Protein AF-A0A379DEF9-F1 (afdb_monomer)

Secondary structure (DSSP, 8-state):
--HHHHHHHHH--TTTS-TTTSPBHHHHHT-SS--HHHHHEEEETTEEEEPP--TTS--HHHHHHHHHHHHHHT--

Structure (mmCIF, N/CA/C/O backbone):
data_AF-A0A379DEF9-F1
#
_entry.id   AF-A0A379DEF9-F1
#
loop_
_atom_site.group_PDB
_atom_site.id
_atom_site.type_symbol
_atom_site.label_atom_id
_atom_site.label_alt_id
_atom_site.label_comp_id
_atom_site.label_asym_id
_atom_site.label_entity_id
_atom_site.label_seq_id
_atom_site.pdbx_PDB_ins_code
_atom_site.Cartn_x
_atom_site.Cartn_y
_atom_site.Cartn_z
_atom_site.occupancy
_atom_site.B_iso_or_equiv
_atom_site.auth_seq_id
_atom_site.auth_comp_id
_atom_site.auth_asym_id
_atom_site.auth_atom_id
_atom_site.pdbx_PDB_model_num
ATOM 1 N N . MET A 1 1 ? 17.988 -5.582 -5.276 1.00 63.09 1 MET A N 1
ATOM 2 C CA . MET A 1 1 ? 16.557 -5.902 -5.129 1.00 63.09 1 MET A CA 1
ATOM 3 C C . MET A 1 1 ? 16.193 -6.842 -6.259 1.00 63.09 1 MET A C 1
ATOM 5 O O . MET A 1 1 ? 16.592 -6.549 -7.381 1.00 63.09 1 MET A O 1
ATOM 9 N N . ASP A 1 2 ? 15.558 -7.972 -5.962 1.00 76.81 2 ASP A N 1
ATOM 10 C CA . ASP A 1 2 ? 15.300 -9.025 -6.947 1.00 76.81 2 ASP A CA 1
ATOM 11 C C . ASP A 1 2 ? 14.126 -8.658 -7.873 1.00 76.81 2 ASP A C 1
ATOM 13 O O . ASP A 1 2 ? 13.024 -8.328 -7.433 1.00 76.81 2 ASP A O 1
ATOM 17 N N . THR A 1 3 ? 14.375 -8.692 -9.180 1.00 74.25 3 THR A N 1
ATOM 18 C CA . THR A 1 3 ? 13.389 -8.426 -10.235 1.00 74.25 3 THR A CA 1
ATOM 19 C C . THR A 1 3 ? 12.263 -9.457 -10.295 1.00 74.25 3 THR A C 1
ATOM 21 O O . THR A 1 3 ? 11.150 -9.105 -10.702 1.00 74.25 3 THR A O 1
ATOM 24 N N . GLU A 1 4 ? 12.512 -10.706 -9.891 1.00 81.81 4 GLU A N 1
ATOM 25 C CA . GLU A 1 4 ? 11.479 -11.747 -9.900 1.00 81.81 4 GLU A CA 1
ATOM 26 C C . GLU A 1 4 ? 10.438 -11.496 -8.797 1.00 81.81 4 GLU A C 1
ATOM 28 O O . GLU A 1 4 ? 9.232 -11.487 -9.064 1.00 81.81 4 GLU A O 1
ATOM 33 N N . GLU A 1 5 ? 10.895 -11.178 -7.582 1.00 78.81 5 GLU A N 1
ATOM 34 C CA . GLU A 1 5 ? 10.022 -10.842 -6.451 1.00 78.81 5 GLU A CA 1
ATOM 35 C C . GLU A 1 5 ? 9.174 -9.594 -6.722 1.00 78.81 5 GLU A C 1
ATOM 37 O O . GLU A 1 5 ? 7.966 -9.595 -6.479 1.00 78.81 5 GLU A O 1
ATOM 42 N N . LEU A 1 6 ? 9.764 -8.549 -7.313 1.00 76.00 6 LEU A N 1
ATOM 43 C CA . LEU A 1 6 ? 9.022 -7.347 -7.715 1.00 76.00 6 LEU A CA 1
ATOM 44 C C . LEU A 1 6 ? 7.913 -7.664 -8.723 1.00 76.00 6 LEU A C 1
ATOM 46 O O . LEU A 1 6 ? 6.817 -7.108 -8.639 1.00 76.00 6 LEU A O 1
ATOM 50 N N . THR A 1 7 ? 8.194 -8.551 -9.679 1.00 78.12 7 THR A N 1
ATOM 51 C CA . THR A 1 7 ? 7.223 -8.947 -10.707 1.00 78.12 7 THR A CA 1
ATOM 52 C C . THR A 1 7 ? 6.085 -9.770 -10.105 1.00 78.12 7 THR A C 1
ATOM 54 O O . THR A 1 7 ? 4.932 -9.596 -10.507 1.00 78.12 7 THR A O 1
ATOM 57 N N . ARG A 1 8 ? 6.374 -10.614 -9.105 1.00 83.31 8 ARG A N 1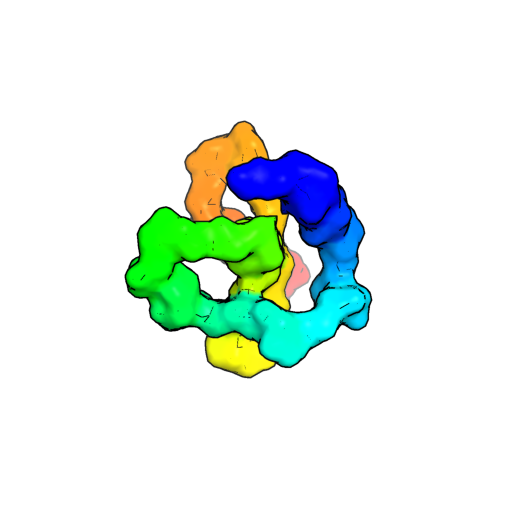
ATOM 58 C CA . ARG A 1 8 ? 5.340 -11.331 -8.344 1.00 83.31 8 ARG A CA 1
ATOM 59 C C . ARG A 1 8 ? 4.433 -10.360 -7.596 1.00 83.31 8 ARG A C 1
ATOM 61 O O . ARG A 1 8 ? 3.231 -10.345 -7.853 1.00 83.31 8 ARG A O 1
ATOM 68 N N . TYR A 1 9 ? 4.990 -9.502 -6.739 1.00 81.94 9 TYR A N 1
ATOM 69 C CA . TYR A 1 9 ? 4.184 -8.599 -5.906 1.00 81.94 9 TYR A CA 1
ATOM 70 C C . TYR A 1 9 ? 3.369 -7.587 -6.716 1.00 81.94 9 TYR A C 1
ATOM 72 O O . TYR A 1 9 ? 2.246 -7.255 -6.336 1.00 81.94 9 TYR A O 1
ATOM 80 N N . LYS A 1 10 ? 3.865 -7.157 -7.882 1.00 80.88 10 LYS A N 1
ATOM 81 C CA . LYS A 1 10 ? 3.104 -6.298 -8.799 1.00 80.88 10 LYS A CA 1
ATOM 82 C C . LYS A 1 10 ? 1.753 -6.909 -9.201 1.00 80.88 10 LYS A C 1
ATOM 84 O O . LYS A 1 10 ? 0.758 -6.185 -9.311 1.00 80.88 10 LYS A O 1
ATOM 89 N N . ASN A 1 11 ? 1.705 -8.224 -9.411 1.00 82.75 11 ASN A N 1
ATOM 90 C CA . ASN A 1 11 ? 0.528 -8.922 -9.932 1.00 82.75 11 ASN A CA 1
ATOM 91 C C . ASN A 1 11 ? -0.376 -9.516 -8.839 1.00 82.75 11 ASN A C 1
ATOM 93 O O . ASN A 1 11 ? -1.544 -9.764 -9.111 1.00 82.75 11 ASN A O 1
ATOM 97 N N . VAL A 1 12 ? 0.119 -9.664 -7.608 1.00 86.25 12 VAL A N 1
ATOM 98 C CA . VAL A 1 12 ? -0.651 -10.151 -6.445 1.00 86.25 12 VAL A CA 1
ATOM 99 C C . VAL A 1 12 ? -1.762 -9.168 -6.063 1.00 86.25 12 VAL A C 1
ATOM 101 O O . VAL A 1 12 ? -1.532 -7.958 -6.036 1.00 86.25 12 VAL A O 1
ATOM 104 N N . SER A 1 13 ? -2.979 -9.642 -5.795 1.00 83.50 13 SER A N 1
ATOM 105 C CA . SER A 1 13 ? -4.071 -8.790 -5.296 1.00 83.50 13 SER A CA 1
ATOM 106 C C . SER A 1 13 ? -3.930 -8.488 -3.794 1.00 83.50 13 SER A C 1
ATOM 108 O O . SER A 1 13 ? -3.138 -9.108 -3.091 1.00 83.50 13 SER A O 1
ATOM 110 N N . VAL A 1 14 ? -4.694 -7.515 -3.282 1.00 82.69 14 VAL A N 1
ATOM 111 C CA . VAL A 1 14 ? -4.709 -7.207 -1.834 1.00 82.69 14 VAL A CA 1
ATOM 112 C C . VAL A 1 14 ? -5.258 -8.376 -1.013 1.00 82.69 14 VAL A C 1
ATOM 114 O O . VAL A 1 14 ? -4.845 -8.557 0.127 1.00 82.69 14 VAL A O 1
ATOM 117 N N . ASP A 1 15 ? -6.149 -9.182 -1.583 1.00 84.75 15 ASP A N 1
ATOM 118 C CA . ASP A 1 15 ? -6.804 -10.281 -0.868 1.00 84.75 15 ASP A CA 1
ATOM 119 C C . ASP A 1 15 ? -5.909 -11.526 -0.749 1.00 84.75 15 ASP A C 1
ATOM 121 O O . ASP A 1 15 ? -6.104 -12.357 0.134 1.00 84.75 15 ASP A O 1
ATOM 125 N N . GLU A 1 16 ? -4.905 -11.647 -1.620 1.00 88.62 16 GLU A N 1
ATOM 126 C CA . GLU A 1 16 ? -3.989 -12.794 -1.684 1.00 88.62 16 GLU A CA 1
ATOM 127 C C . GLU A 1 16 ? -2.705 -12.600 -0.864 1.00 88.62 16 GLU A C 1
ATOM 129 O O . GLU A 1 16 ? -1.949 -13.554 -0.673 1.00 88.62 16 GLU A O 1
ATOM 134 N N . ILE A 1 17 ? -2.423 -11.380 -0.394 1.00 87.38 17 ILE A N 1
ATOM 135 C CA . ILE A 1 17 ? -1.205 -11.095 0.368 1.00 87.38 17 ILE A CA 1
ATOM 136 C C . ILE A 1 17 ? -1.380 -11.453 1.848 1.00 87.38 17 ILE A C 1
ATOM 138 O O . ILE A 1 17 ? -2.407 -11.152 2.462 1.00 87.38 17 ILE A O 1
ATOM 142 N N . ASP A 1 18 ? -0.347 -12.035 2.467 1.00 89.31 18 ASP A N 1
ATOM 143 C CA . ASP A 1 18 ? -0.329 -12.174 3.923 1.00 89.31 18 ASP A CA 1
ATOM 144 C C . ASP A 1 18 ? -0.200 -10.788 4.564 1.00 89.31 18 ASP A C 1
A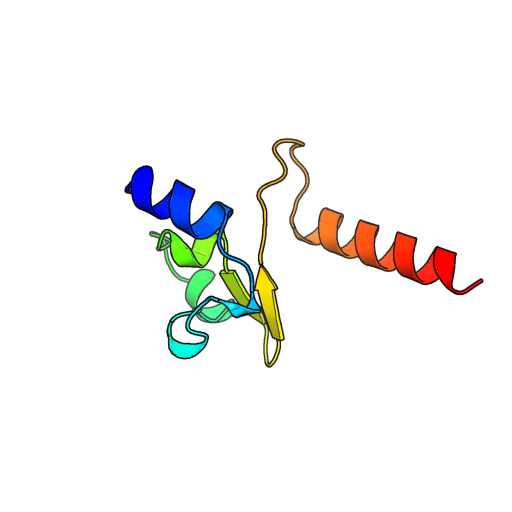TOM 146 O O . ASP A 1 18 ? 0.86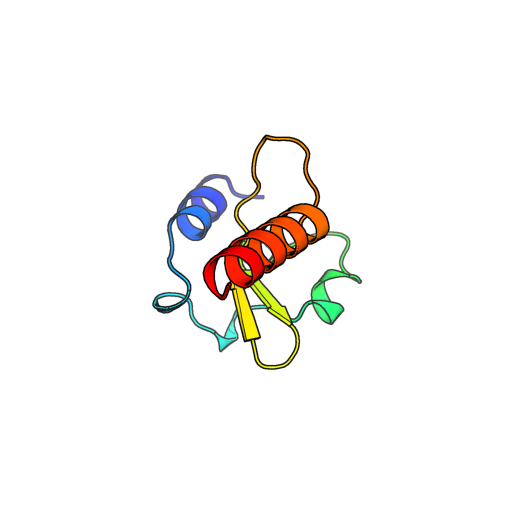7 -10.167 4.610 1.00 89.31 18 ASP A O 1
ATOM 150 N N . GLN A 1 19 ? -1.322 -10.314 5.097 1.00 86.88 19 GLN A N 1
ATOM 151 C CA . GLN A 1 19 ? -1.449 -9.022 5.753 1.00 86.88 19 GLN A CA 1
ATOM 152 C C . GLN A 1 19 ? -0.472 -8.846 6.918 1.00 86.88 19 GLN A C 1
ATOM 154 O O . GLN A 1 19 ? -0.138 -7.715 7.264 1.00 86.88 19 GLN A O 1
ATOM 159 N N . ARG A 1 20 ? 0.007 -9.928 7.542 1.00 87.56 20 ARG A N 1
ATOM 160 C CA . ARG A 1 20 ? 0.986 -9.859 8.639 1.00 87.56 20 ARG A CA 1
ATOM 161 C C . ARG A 1 20 ? 2.352 -9.382 8.160 1.00 87.56 20 ARG A C 1
ATOM 163 O O . ARG A 1 20 ? 3.068 -8.764 8.940 1.00 87.56 20 ARG A O 1
ATOM 170 N N . LEU A 1 21 ? 2.676 -9.636 6.893 1.00 87.88 21 LEU A N 1
ATOM 171 C CA . LEU A 1 21 ? 3.946 -9.260 6.276 1.00 87.88 21 LEU A CA 1
ATOM 172 C C . LEU A 1 21 ? 3.932 -7.826 5.742 1.00 87.88 21 LEU A C 1
ATOM 174 O O . LEU A 1 21 ? 4.994 -7.246 5.530 1.00 87.88 21 LEU A O 1
ATOM 178 N N . VAL A 1 22 ? 2.746 -7.244 5.535 1.00 87.94 22 VAL A N 1
ATOM 179 C CA . VAL A 1 22 ? 2.621 -5.884 5.005 1.00 87.94 22 VAL A CA 1
ATOM 180 C C . VAL A 1 22 ? 3.130 -4.871 6.043 1.00 87.94 22 VAL A C 1
ATOM 182 O O . VAL A 1 22 ? 2.566 -4.808 7.147 1.00 87.94 22 VAL A O 1
ATOM 185 N N . PRO A 1 23 ? 4.160 -4.076 5.697 1.00 86.94 23 PRO A N 1
ATOM 186 C CA . PRO A 1 23 ? 4.761 -3.103 6.602 1.00 86.94 23 PRO A CA 1
ATOM 187 C C . PRO A 1 23 ? 3.860 -1.886 6.807 1.00 86.94 23 PRO A C 1
ATOM 189 O O . PRO A 1 23 ? 3.105 -1.506 5.909 1.00 86.94 23 PRO A O 1
ATOM 192 N N . ASP A 1 24 ? 3.966 -1.254 7.975 1.00 87.50 24 ASP A N 1
ATOM 193 C CA . ASP A 1 24 ? 3.313 0.02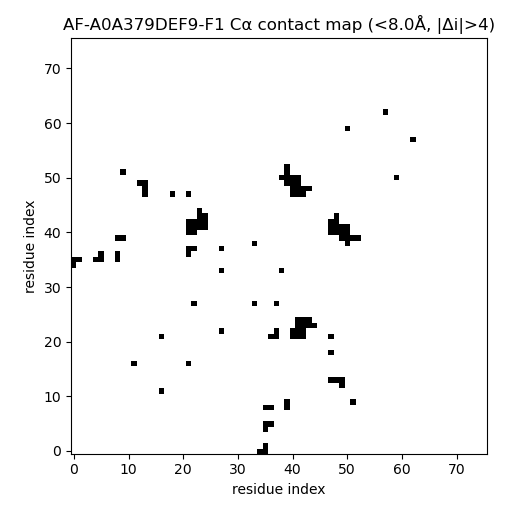7 8.228 1.00 87.50 24 ASP A CA 1
ATOM 194 C C . ASP A 1 24 ? 4.048 1.170 7.517 1.00 87.50 24 ASP A C 1
ATOM 196 O O . ASP A 1 24 ? 5.273 1.155 7.366 1.00 87.50 24 ASP A O 1
ATOM 200 N N . ILE A 1 25 ? 3.305 2.177 7.062 1.00 84.19 25 ILE A N 1
ATOM 201 C CA . ILE A 1 25 ? 3.866 3.356 6.403 1.00 84.19 25 ILE A CA 1
ATOM 202 C C . ILE A 1 25 ? 4.900 4.084 7.277 1.00 84.19 25 ILE A C 1
ATOM 204 O O . ILE A 1 25 ? 5.890 4.595 6.745 1.00 84.19 25 ILE A O 1
ATOM 208 N N . GLU A 1 26 ? 4.732 4.096 8.601 1.00 84.06 26 GLU A N 1
ATOM 209 C CA . GLU A 1 26 ? 5.700 4.703 9.521 1.00 84.06 26 GLU A CA 1
ATOM 210 C C . GLU A 1 26 ? 7.016 3.904 9.592 1.00 84.06 26 GLU A C 1
ATOM 212 O O . GLU A 1 26 ? 8.097 4.492 9.717 1.00 84.06 26 GLU A O 1
ATOM 217 N N . ASP A 1 27 ? 6.957 2.580 9.410 1.00 81.75 27 ASP A N 1
ATOM 218 C CA . ASP A 1 27 ? 8.146 1.720 9.335 1.00 81.75 27 ASP A CA 1
ATOM 219 C C . ASP A 1 27 ? 8.924 1.930 8.028 1.00 81.75 27 ASP A C 1
ATOM 221 O O . ASP A 1 27 ? 10.148 1.766 7.988 1.00 81.75 27 ASP A O 1
ATOM 225 N N . ILE A 1 28 ? 8.221 2.288 6.949 1.00 77.25 28 ILE A N 1
ATOM 226 C CA . ILE A 1 28 ? 8.810 2.538 5.629 1.00 77.25 28 ILE A CA 1
ATOM 227 C C . ILE A 1 28 ? 9.548 3.879 5.607 1.00 77.25 28 ILE A C 1
ATOM 229 O O . ILE A 1 28 ? 10.679 3.940 5.123 1.00 77.25 28 ILE A O 1
ATOM 233 N N . LYS A 1 29 ? 8.950 4.945 6.162 1.00 73.75 29 LYS A N 1
ATOM 234 C CA . LYS A 1 29 ? 9.514 6.313 6.148 1.00 73.75 29 LYS A CA 1
ATOM 235 C C . LYS A 1 29 ? 10.945 6.393 6.684 1.00 73.75 29 LYS A C 1
ATOM 237 O O . LYS A 1 29 ? 11.725 7.229 6.238 1.00 73.75 29 LYS A O 1
ATOM 242 N N . ASN A 1 30 ? 11.287 5.524 7.632 1.00 69.50 30 ASN A N 1
ATOM 243 C CA . ASN A 1 30 ? 12.567 5.545 8.334 1.00 69.50 30 ASN A CA 1
ATOM 244 C C . ASN A 1 30 ? 13.623 4.593 7.738 1.00 69.50 30 ASN A C 1
ATOM 246 O O . ASN A 1 30 ? 14.762 4.565 8.213 1.00 69.50 30 ASN A O 1
ATOM 250 N N . LYS A 1 31 ? 13.292 3.812 6.698 1.00 71.38 31 LYS A N 1
ATOM 251 C CA . LYS A 1 31 ? 14.203 2.818 6.107 1.00 71.38 31 LYS A CA 1
ATOM 252 C C . LYS A 1 31 ? 14.831 3.314 4.804 1.00 71.38 31 LYS A C 1
ATOM 254 O O . LYS A 1 31 ? 14.147 3.677 3.858 1.00 71.38 31 LYS A O 1
ATOM 259 N N . LYS A 1 32 ? 16.168 3.242 4.730 1.00 60.06 32 LYS A N 1
ATOM 260 C CA . LYS A 1 32 ? 16.943 3.532 3.505 1.00 60.06 32 LYS A CA 1
ATOM 261 C C . LYS A 1 32 ? 16.828 2.439 2.437 1.00 60.06 32 LYS A C 1
ATO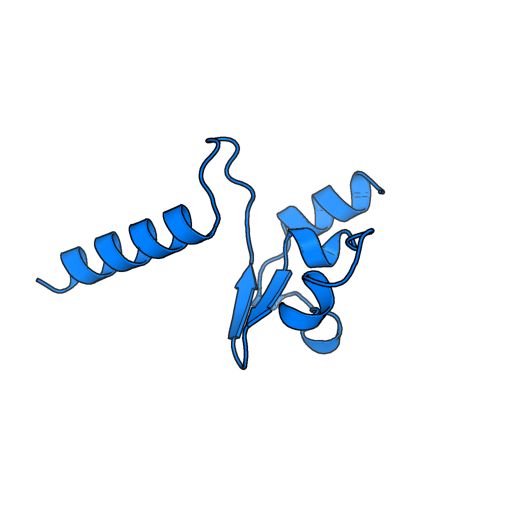M 263 O O . LYS A 1 32 ? 16.973 2.739 1.260 1.00 60.06 32 LYS A O 1
ATOM 268 N N . ASN A 1 33 ? 16.576 1.195 2.848 1.00 60.97 33 ASN A N 1
ATOM 269 C CA . ASN A 1 33 ? 16.377 0.057 1.956 1.00 60.97 33 ASN A CA 1
ATOM 270 C C . ASN A 1 33 ? 14.957 -0.471 2.146 1.00 60.97 33 ASN A C 1
ATOM 272 O O . ASN A 1 33 ? 14.621 -0.987 3.213 1.00 60.97 33 ASN A O 1
ATOM 276 N N . MET A 1 34 ? 14.138 -0.305 1.114 1.00 66.12 34 MET A N 1
ATOM 277 C CA . MET A 1 34 ? 12.768 -0.798 1.073 1.00 66.12 34 MET A CA 1
ATOM 278 C C . MET A 1 34 ? 12.745 -2.232 0.544 1.00 66.12 34 MET A C 1
ATOM 280 O O . MET A 1 34 ? 13.326 -2.523 -0.501 1.00 66.12 34 MET A O 1
ATOM 284 N N . ASP A 1 35 ? 12.078 -3.116 1.281 1.00 74.31 35 ASP A N 1
ATOM 285 C CA . ASP A 1 35 ? 11.775 -4.479 0.847 1.00 74.31 35 ASP A CA 1
ATOM 286 C C . ASP A 1 35 ? 10.876 -4.441 -0.410 1.00 74.31 35 ASP A C 1
ATOM 288 O O . ASP A 1 35 ? 10.012 -3.556 -0.484 1.00 74.31 35 ASP A O 1
ATOM 292 N N . PRO A 1 36 ? 11.025 -5.356 -1.389 1.00 76.12 36 PRO A N 1
ATOM 293 C CA . PRO A 1 36 ? 10.151 -5.429 -2.563 1.00 76.12 36 PRO A CA 1
ATOM 294 C C . PRO A 1 36 ? 8.656 -5.343 -2.239 1.00 76.12 36 PRO A C 1
ATOM 296 O O . PRO A 1 36 ? 7.911 -4.676 -2.961 1.00 76.12 36 PRO A O 1
ATOM 299 N N . LEU A 1 37 ? 8.215 -5.962 -1.138 1.00 81.25 37 LEU A N 1
ATOM 300 C CA . LEU A 1 37 ? 6.820 -5.926 -0.707 1.00 81.25 37 LEU A CA 1
ATOM 301 C C . LEU A 1 37 ? 6.380 -4.500 -0.354 1.00 81.25 37 LEU A C 1
ATOM 303 O O . LEU A 1 37 ? 5.316 -4.062 -0.783 1.00 81.25 37 LEU A O 1
ATOM 307 N N . SER A 1 38 ? 7.232 -3.752 0.353 1.00 76.81 38 SER A N 1
ATOM 308 C CA . SER A 1 38 ? 6.964 -2.373 0.791 1.00 76.81 38 SER A CA 1
ATOM 309 C C . SER A 1 38 ? 6.829 -1.367 -0.359 1.00 76.81 38 SER A C 1
ATOM 311 O O . SER A 1 38 ? 6.310 -0.269 -0.166 1.00 76.81 38 SER A O 1
ATOM 313 N N . MET A 1 39 ? 7.268 -1.735 -1.568 1.00 78.25 39 MET A N 1
ATOM 314 C CA . MET A 1 39 ? 7.089 -0.917 -2.772 1.00 78.25 39 MET A CA 1
ATOM 315 C C . MET A 1 39 ? 5.681 -1.011 -3.361 1.00 78.25 39 MET A C 1
ATOM 317 O O . MET A 1 39 ? 5.237 -0.084 -4.038 1.00 78.25 39 MET A O 1
ATOM 321 N N . TYR A 1 40 ? 4.995 -2.129 -3.122 1.00 81.56 40 TYR A N 1
ATOM 322 C CA . TYR A 1 40 ? 3.666 -2.393 -3.668 1.00 81.56 40 TYR A CA 1
ATOM 323 C C . TYR A 1 40 ? 2.586 -2.426 -2.597 1.00 81.56 40 TYR A C 1
ATOM 325 O O . TYR A 1 40 ? 1.442 -2.137 -2.916 1.00 81.56 40 TYR A O 1
ATOM 333 N N . PHE A 1 41 ? 2.910 -2.750 -1.348 1.00 86.56 41 PHE A N 1
ATOM 334 C CA . PHE A 1 41 ? 1.941 -2.887 -0.269 1.00 86.56 41 PHE A CA 1
ATOM 335 C C . PHE A 1 41 ? 2.407 -2.153 0.979 1.00 86.56 41 PHE A C 1
ATOM 337 O O . PHE A 1 41 ? 3.553 -2.285 1.407 1.00 86.56 41 PHE A O 1
ATOM 344 N N . MET A 1 42 ? 1.488 -1.417 1.592 1.00 89.19 42 MET A N 1
ATOM 345 C CA . MET A 1 42 ? 1.703 -0.781 2.888 1.00 89.19 42 MET A CA 1
ATOM 346 C C . MET A 1 42 ? 0.410 -0.755 3.694 1.00 89.19 42 MET A C 1
ATOM 348 O O . MET A 1 42 ? -0.688 -0.711 3.130 1.00 89.19 42 MET A O 1
ATOM 352 N N . LYS A 1 43 ? 0.549 -0.758 5.017 1.00 88.94 43 LYS A N 1
ATOM 353 C CA . LYS A 1 43 ? -0.530 -0.424 5.940 1.00 88.94 43 LYS A CA 1
ATOM 354 C C . LYS A 1 43 ? -0.521 1.068 6.219 1.00 88.94 43 LYS A C 1
ATOM 356 O O . LYS A 1 43 ? 0.530 1.667 6.427 1.00 88.94 43 LYS A O 1
ATOM 361 N N . VAL A 1 44 ? -1.713 1.649 6.232 1.00 84.38 44 VAL A N 1
ATOM 362 C CA . VAL A 1 44 ? -1.958 3.015 6.691 1.00 84.38 44 VAL A CA 1
ATOM 363 C C . VAL A 1 44 ? -3.068 2.928 7.730 1.00 84.38 44 VAL A C 1
ATOM 365 O O . VAL A 1 44 ? -4.252 2.833 7.395 1.00 84.38 44 VAL A O 1
ATOM 368 N N . GLY A 1 45 ? -2.675 2.863 9.003 1.00 83.94 45 GLY A N 1
ATO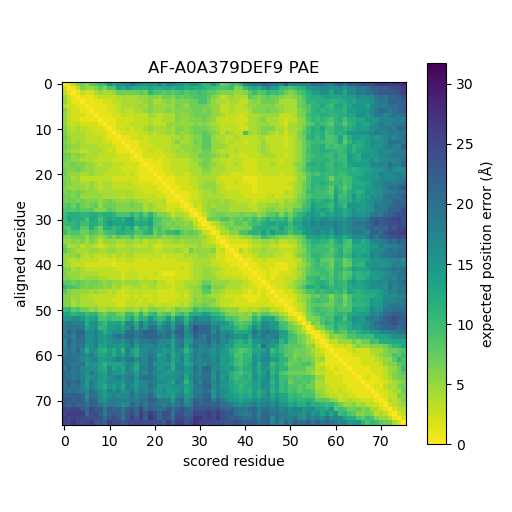M 369 C CA . GLY A 1 45 ? -3.594 2.522 10.087 1.00 83.94 45 GLY A CA 1
ATOM 370 C C . GLY A 1 45 ? -4.190 1.124 9.884 1.00 83.94 45 GLY A C 1
ATOM 371 O O . GLY A 1 45 ? -3.467 0.143 9.750 1.00 83.94 45 GLY A O 1
ATOM 372 N N . ASN A 1 46 ? -5.521 1.036 9.821 1.00 84.50 46 ASN A N 1
ATOM 373 C CA . ASN A 1 46 ? -6.247 -0.236 9.679 1.00 84.50 46 ASN A CA 1
ATOM 374 C C . ASN A 1 46 ? -6.496 -0.659 8.221 1.00 84.50 46 ASN A C 1
ATOM 376 O O . ASN A 1 46 ? -7.212 -1.629 7.980 1.00 84.50 46 ASN A O 1
ATOM 380 N N . VAL A 1 47 ? -5.953 0.074 7.245 1.00 81.44 47 VAL A N 1
ATOM 381 C CA . VAL A 1 47 ? -6.189 -0.171 5.817 1.00 81.44 47 VAL A CA 1
ATOM 382 C C . VAL A 1 47 ? -4.920 -0.694 5.160 1.00 81.44 47 VAL A C 1
ATOM 384 O O . VAL A 1 47 ? -3.831 -0.173 5.395 1.00 81.44 47 VAL A O 1
ATOM 387 N N . ILE A 1 48 ? -5.073 -1.698 4.295 1.00 84.56 48 ILE A N 1
ATOM 388 C CA . ILE A 1 48 ? -4.008 -2.180 3.414 1.00 84.56 48 ILE A CA 1
ATOM 389 C C 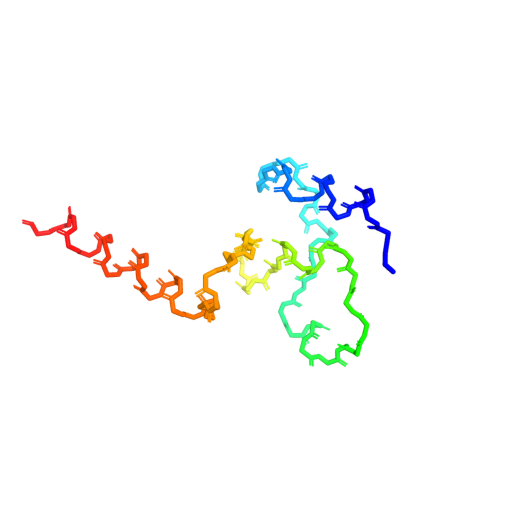. ILE A 1 48 ? -4.176 -1.534 2.049 1.00 84.56 48 ILE A C 1
ATOM 391 O O . ILE A 1 48 ? -5.251 -1.572 1.451 1.00 84.56 48 ILE A O 1
ATOM 395 N N . VAL A 1 49 ? -3.091 -0.954 1.550 1.00 83.00 49 VAL A N 1
ATOM 396 C CA . VAL A 1 49 ? -3.059 -0.243 0.278 1.00 83.00 49 VAL A CA 1
ATOM 397 C C . VAL A 1 49 ? -2.112 -0.969 -0.665 1.00 83.00 49 VAL A C 1
ATOM 399 O O . VAL A 1 49 ? -0.928 -1.110 -0.357 1.00 83.00 49 VAL A O 1
ATOM 402 N N . LYS A 1 50 ? -2.616 -1.387 -1.834 1.00 84.50 50 LYS A N 1
ATOM 403 C CA . LYS A 1 50 ? -1.771 -1.782 -2.966 1.00 84.50 50 LYS A CA 1
ATOM 404 C C . LYS A 1 50 ? -1.470 -0.563 -3.830 1.00 84.50 50 LYS A C 1
ATOM 406 O O . LYS A 1 50 ? -2.368 0.031 -4.422 1.00 84.50 50 LYS A O 1
ATOM 411 N N . CYS A 1 51 ? -0.199 -0.219 -3.930 1.00 74.31 51 CYS A N 1
ATOM 412 C CA . CYS A 1 51 ? 0.319 0.811 -4.808 1.00 74.31 51 CYS A CA 1
ATOM 413 C C . CYS A 1 51 ? 0.823 0.163 -6.097 1.00 74.31 51 CYS A C 1
ATOM 415 O O . CYS A 1 51 ? 1.683 -0.712 -6.078 1.00 74.31 51 CYS A O 1
ATOM 417 N N . SER A 1 52 ? 0.323 0.611 -7.243 1.00 67.06 52 SER A N 1
ATOM 418 C CA . SER A 1 52 ? 0.997 0.385 -8.519 1.00 67.06 52 SER A CA 1
ATOM 419 C C . SER A 1 52 ? 1.741 1.660 -8.881 1.00 67.06 52 SER A C 1
ATOM 421 O O . SER A 1 52 ? 1.104 2.707 -9.010 1.00 67.06 52 SER A O 1
ATOM 423 N N . TYR A 1 53 ? 3.059 1.586 -9.075 1.00 60.12 53 TYR A N 1
ATOM 424 C CA . TYR A 1 53 ? 3.799 2.683 -9.695 1.00 60.12 53 TYR A CA 1
ATOM 425 C C . TYR A 1 53 ? 3.200 2.937 -11.079 1.00 60.12 53 TYR A C 1
ATOM 427 O O . TYR A 1 53 ? 3.393 2.158 -12.016 1.00 60.12 53 TYR A O 1
ATOM 435 N N . ALA A 1 54 ? 2.432 4.014 -11.206 1.00 54.25 54 ALA A N 1
ATOM 436 C CA . ALA A 1 54 ? 2.050 4.505 -12.506 1.00 54.25 54 ALA A CA 1
ATOM 437 C C . ALA A 1 54 ? 3.315 5.144 -13.088 1.00 54.25 54 ALA A C 1
ATOM 439 O O . ALA A 1 54 ? 3.853 6.099 -12.535 1.00 54.25 54 ALA A O 1
ATOM 440 N N . GLY A 1 55 ? 3.827 4.609 -14.197 1.00 52.09 55 GLY A N 1
ATOM 441 C CA . GLY A 1 55 ? 4.975 5.179 -14.920 1.00 52.09 55 GLY A CA 1
ATOM 442 C C . GLY A 1 55 ? 4.700 6.565 -15.526 1.00 52.09 55 GLY A C 1
ATOM 443 O O . GLY A 1 55 ? 5.351 6.957 -16.483 1.00 52.09 55 GLY A O 1
ATOM 444 N N . ASN A 1 56 ? 3.703 7.288 -15.011 1.00 56.09 56 ASN A N 1
ATOM 445 C CA . ASN A 1 56 ? 3.229 8.586 -15.465 1.00 56.09 56 ASN A CA 1
ATOM 446 C C . ASN A 1 56 ? 3.813 9.757 -14.650 1.00 56.09 56 ASN A C 1
ATOM 448 O O . ASN A 1 56 ? 3.387 10.891 -14.846 1.00 56.09 56 ASN A O 1
ATOM 452 N N . GLY A 1 57 ? 4.751 9.494 -13.731 1.00 54.47 57 GLY A N 1
ATOM 453 C CA . GLY A 1 57 ? 5.433 10.523 -12.937 1.00 54.47 57 GLY A CA 1
ATOM 454 C C . GLY A 1 57 ? 4.573 11.184 -11.854 1.00 54.47 57 GLY A C 1
ATOM 455 O O . GLY A 1 57 ? 4.999 12.185 -11.286 1.00 54.47 57 GLY A O 1
ATOM 456 N N . ARG A 1 58 ? 3.375 10.656 -11.565 1.00 53.59 58 ARG A N 1
ATOM 457 C CA . ARG A 1 58 ? 2.491 11.179 -10.512 1.00 53.59 58 ARG A CA 1
ATOM 458 C C . ARG A 1 58 ? 2.820 10.570 -9.154 1.00 53.59 58 ARG A C 1
ATOM 460 O O . ARG A 1 58 ? 3.144 9.385 -9.062 1.00 53.59 58 ARG A O 1
ATOM 467 N N . SER A 1 59 ? 2.711 11.374 -8.099 1.00 62.50 59 SER A N 1
ATOM 468 C CA . SER A 1 59 ? 2.888 10.889 -6.731 1.00 62.50 59 SER A CA 1
ATOM 469 C C . SER A 1 59 ? 1.693 10.030 -6.292 1.00 62.50 59 SER A C 1
ATOM 471 O O . SER A 1 59 ? 0.597 10.115 -6.851 1.00 62.50 59 SER A O 1
ATOM 473 N N . LEU A 1 60 ? 1.881 9.206 -5.256 1.00 66.62 60 LEU A N 1
ATOM 474 C CA . LEU A 1 60 ? 0.787 8.429 -4.660 1.00 66.62 60 LEU A CA 1
ATOM 475 C C . LEU A 1 60 ? -0.357 9.337 -4.174 1.00 66.62 60 LEU A C 1
ATOM 477 O O . LEU A 1 60 ? -1.522 8.977 -4.327 1.00 66.62 60 LEU A O 1
ATOM 481 N N . ALA A 1 61 ? -0.026 10.520 -3.645 1.00 63.91 61 ALA A N 1
ATOM 482 C CA . ALA A 1 61 ? -1.003 11.515 -3.216 1.00 63.91 61 ALA A CA 1
ATOM 483 C C . ALA A 1 61 ? -1.859 12.013 -4.391 1.00 63.91 61 ALA A C 1
ATOM 485 O O . ALA A 1 61 ? -3.080 12.055 -4.268 1.00 63.91 61 ALA A O 1
ATOM 486 N N . ASP A 1 62 ? -1.247 12.287 -5.548 1.00 64.62 62 ASP A N 1
ATOM 487 C CA . ASP A 1 62 ? -1.972 12.708 -6.757 1.00 64.62 62 ASP A CA 1
ATOM 488 C C . ASP A 1 62 ? -2.920 11.612 -7.259 1.00 64.62 62 ASP A C 1
ATOM 490 O O . ASP A 1 62 ? -4.038 11.891 -7.702 1.00 64.62 62 ASP A O 1
ATOM 494 N N . CYS A 1 63 ? -2.484 10.351 -7.184 1.00 65.56 63 CYS A N 1
ATOM 495 C CA . CYS A 1 63 ? -3.302 9.194 -7.541 1.00 65.56 63 CYS A CA 1
ATOM 496 C C . CYS A 1 63 ? -4.494 9.024 -6.588 1.00 65.56 63 CYS A C 1
ATOM 498 O O . CYS A 1 63 ? -5.612 8.795 -7.053 1.00 65.56 63 CYS A O 1
ATOM 500 N N . PHE A 1 64 ? -4.274 9.173 -5.278 1.00 66.44 64 PHE A N 1
ATOM 501 C CA . PHE A 1 64 ? -5.337 9.115 -4.272 1.00 66.44 64 PHE A CA 1
ATOM 502 C C . PHE A 1 64 ? -6.335 10.263 -4.426 1.00 66.44 64 PHE A C 1
ATOM 504 O O . PHE A 1 64 ? -7.539 10.016 -4.438 1.00 66.44 64 PHE A O 1
ATOM 511 N N . LEU A 1 65 ? -5.854 11.495 -4.605 1.00 70.44 65 LEU A N 1
ATOM 512 C CA . LEU A 1 65 ? -6.703 12.666 -4.815 1.00 70.44 65 LEU A CA 1
ATOM 513 C C . LEU A 1 65 ? -7.554 12.499 -6.081 1.00 70.44 65 LEU A C 1
ATOM 515 O O . LEU A 1 65 ? -8.773 12.603 -6.011 1.00 70.44 65 LEU A O 1
ATOM 519 N N . SER A 1 66 ? -6.935 12.097 -7.198 1.00 68.50 66 SER A N 1
ATOM 520 C CA . SER A 1 66 ? -7.648 11.829 -8.458 1.00 68.50 66 SER A CA 1
ATOM 521 C C . SER A 1 66 ? -8.718 10.740 -8.307 1.00 68.50 66 SER A C 1
ATOM 523 O O . SER A 1 66 ? -9.763 10.789 -8.956 1.00 68.50 66 SER A O 1
ATOM 525 N N . TYR A 1 67 ? -8.451 9.710 -7.496 1.00 69.75 67 TYR A N 1
ATOM 526 C CA . TYR A 1 67 ? -9.419 8.648 -7.223 1.00 69.75 67 TYR A CA 1
ATOM 527 C C . TYR A 1 67 ? -10.603 9.161 -6.396 1.00 69.75 67 TYR A C 1
ATOM 529 O O . TYR A 1 67 ? -11.751 8.875 -6.743 1.00 69.75 67 TYR A O 1
ATOM 537 N N . LEU A 1 68 ? -10.334 9.936 -5.340 1.00 73.62 68 LEU A N 1
ATOM 538 C CA . LEU A 1 68 ? -11.363 10.538 -4.492 1.00 73.62 68 LEU A CA 1
ATOM 539 C C . LEU A 1 68 ? -12.226 11.534 -5.271 1.00 73.62 68 LEU A C 1
ATOM 541 O O . LEU A 1 68 ? -13.446 11.460 -5.176 1.00 73.62 68 LEU A O 1
ATOM 545 N N . GLU A 1 69 ? -11.619 12.390 -6.094 1.00 74.38 69 GLU A N 1
ATOM 546 C CA . GLU A 1 69 ? -12.329 13.329 -6.971 1.00 74.38 69 GLU A CA 1
ATOM 547 C C . GLU A 1 69 ? -13.254 12.593 -7.944 1.00 74.38 69 GLU A C 1
ATOM 549 O O . GLU A 1 69 ? -14.441 12.900 -8.019 1.00 74.38 69 GLU A O 1
ATOM 554 N N . LYS A 1 70 ? -12.758 11.552 -8.630 1.00 73.25 70 LYS A N 1
ATOM 555 C CA . LYS A 1 70 ? -13.594 10.730 -9.522 1.00 73.25 70 LYS A CA 1
ATOM 556 C C . LYS A 1 70 ? -14.747 10.053 -8.790 1.00 73.25 70 LYS A C 1
ATOM 558 O O . LYS A 1 70 ? -15.833 9.947 -9.34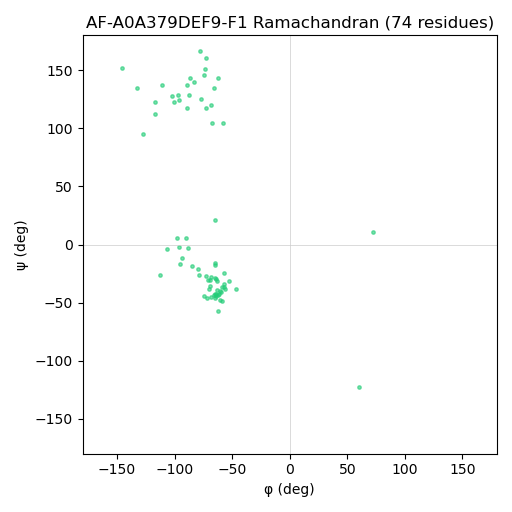5 1.00 73.25 70 LYS A O 1
ATOM 563 N N . LYS A 1 71 ? -14.516 9.555 -7.574 1.00 70.19 71 LYS A N 1
ATOM 564 C CA . LYS A 1 71 ? -15.559 8.919 -6.758 1.00 70.19 71 LYS A 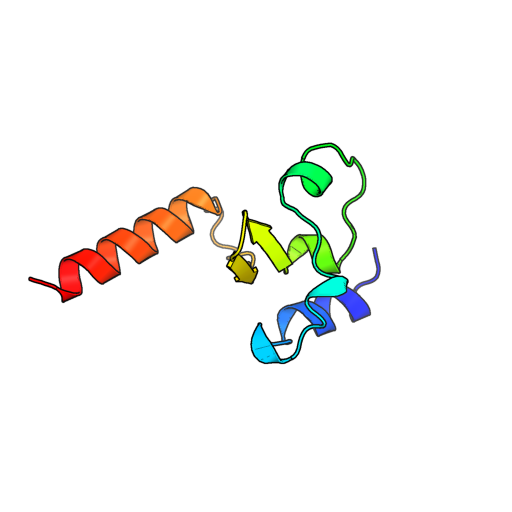CA 1
ATOM 565 C C . LYS A 1 71 ? -16.587 9.929 -6.251 1.00 70.19 71 LYS A C 1
ATOM 567 O O . LYS A 1 71 ? -17.763 9.595 -6.252 1.00 70.19 71 LYS A O 1
ATOM 572 N N . ALA A 1 72 ? -16.164 11.131 -5.868 1.00 70.12 72 ALA A N 1
ATOM 573 C CA . ALA A 1 72 ? -17.057 12.213 -5.469 1.00 70.12 72 ALA A CA 1
ATOM 574 C C . ALA A 1 72 ? -17.929 12.683 -6.644 1.00 70.12 72 ALA A C 1
ATOM 576 O O . ALA A 1 72 ? -19.135 12.801 -6.484 1.00 70.12 72 ALA A O 1
ATOM 577 N N . MET A 1 73 ? -17.355 12.825 -7.846 1.00 62.25 73 MET A N 1
ATOM 578 C CA . MET A 1 73 ? -18.109 13.161 -9.065 1.00 62.25 73 MET A CA 1
ATOM 579 C C . MET A 1 73 ? -19.106 12.078 -9.509 1.00 62.25 73 MET A C 1
ATOM 581 O O . MET A 1 73 ? -19.970 12.358 -10.326 1.00 62.25 73 MET A O 1
ATOM 585 N N . LEU A 1 74 ? -18.971 10.838 -9.029 1.00 54.72 74 LEU A N 1
ATOM 586 C CA . LEU A 1 74 ? -19.915 9.745 -9.305 1.00 54.72 74 LEU A CA 1
ATOM 587 C C . LEU A 1 74 ? -21.079 9.691 -8.298 1.00 54.72 74 LEU A C 1
ATOM 589 O O . LEU A 1 74 ? -21.922 8.802 -8.411 1.00 54.72 74 LEU A O 1
ATOM 593 N N . LEU A 1 75 ? -21.077 10.565 -7.287 1.00 55.50 75 LEU A N 1
ATOM 594 C CA . LEU A 1 75 ? -22.099 10.643 -6.239 1.00 55.50 75 LEU A CA 1
ATOM 595 C C . LEU A 1 75 ? -23.026 11.867 -6.385 1.00 55.50 75 LEU A C 1
ATOM 597 O O . LEU A 1 75 ? -23.978 11.959 -5.613 1.00 55.50 75 LEU A O 1
ATOM 601 N N . ASP A 1 76 ? -22.763 12.746 -7.360 1.00 44.97 76 ASP A N 1
ATOM 602 C CA . ASP A 1 76 ? -23.681 13.785 -7.868 1.00 44.97 76 ASP A CA 1
ATOM 603 C C . ASP A 1 76 ? -24.494 13.252 -9.063 1.00 44.97 76 ASP A C 1
ATOM 605 O O . ASP A 1 76 ? -25.687 13.619 -9.182 1.00 44.97 76 ASP A O 1
#

InterPro domains:
  IPR049222 Domain of unknown function DUF6870 [PF21757] (40-68)

Organism: NCBI:txid33030

Sequence (76 aa):
MDTEELTRYKNVSVDEIDQRLVPDIEDIKNKKNMDPLSMYFMKVGNVIVKCSYAGNGRSLADCFLSYLEKKAMLLD

Foldseek 3Di:
DDPVLLVVLLPDDPVRDDPVPAEAPVVVVPDPDDDSNPVQWHDDDPDIGGDDPDPPPDDPVRVVVVVVVVVVVVVD

Solvent-accessible surface area (backbone atoms only — not comparable to full-atom values): 4847 Å² total; per-residue (Å²): 133,64,68,67,61,41,56,49,54,70,71,54,53,80,89,78,51,67,70,87,74,46,43,44,50,75,65,51,78,77,44,93,74,76,54,66,60,59,68,28,29,30,22,61,86,96,42,81,45,76,50,75,87,58,95,78,83,65,51,74,66,57,53,51,50,55,50,51,52,55,55,55,66,71,73,114

pLDDT: mean 74.77, std 11.05, range [44.97, 89.31]

Radius of gyration: 13.81 Å; Cα contacts (8 Å, |Δi|>4): 57; chains: 1; bounding box: 41×27×26 Å

Mean predicted aligned error: 9.45 Å